Protein AF-A0A937TB20-F1 (afdb_monomer)

Radius of gyration: 18.11 Å; Cα contacts (8 Å, |Δi|>4): 65; chains: 1; bounding box: 37×39×45 Å

Secondary structure (DSSP, 8-state):
-THHHHHHHHHSPPP-TTSPPSS-HHHHHHHHBTTB-HHHHHHHHHTTT--S--SSS---HHHHHHHHHHHHHHHHHHHHHHHHHT--SGGG--S-S---HHHHHHHHHHHH-S-TTTTT-

pLDDT: mean 79.55, std 12.29, range [39.0, 90.31]

Mean predicted aligned error: 8.7 Å

Sequence (121 aa):
MPSYYTYLISSLPMLTFGAQPPLNYDKFLSLCRGLIPEEESSLLKALPTLKTEPGFGVIPIVLKKWFDYQRKLGNELVKIRASRKHIDPAKYIRGDEYSPTAISRFAISAYRNPSILEGER

Nearest PDB structures (foldseek):
  3drx-assembly1_B  TM=3.947E-01  e=6.434E+00  Homo sapiens
  3drx-assembly1_D  TM=3.732E-01  e=8.096E+00  Homo sapiens

Structure (mmCIF, N/CA/C/O backbone):
data_AF-A0A937TB20-F1
#
_entry.id   AF-A0A937TB20-F1
#
loop_
_atom_site.group_PDB
_atom_site.id
_atom_site.type_symbol
_atom_site.label_atom_id
_atom_site.label_alt_id
_atom_site.label_comp_id
_atom_site.label_asym_id
_atom_site.labe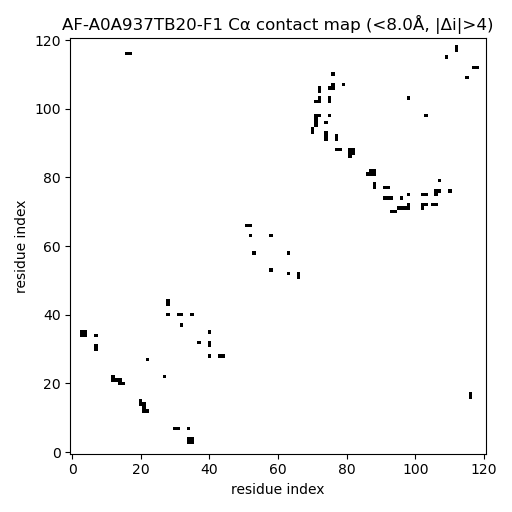l_entity_id
_atom_site.label_seq_id
_atom_site.pdbx_PDB_ins_code
_atom_site.Cartn_x
_atom_site.Cartn_y
_atom_site.Cartn_z
_atom_site.occupancy
_atom_site.B_iso_or_equiv
_atom_site.auth_seq_id
_atom_site.auth_comp_id
_atom_site.auth_asym_id
_atom_site.auth_atom_id
_atom_site.pdbx_PDB_model_num
ATOM 1 N N . MET A 1 1 ? -10.819 14.240 16.616 1.00 48.81 1 MET A N 1
ATOM 2 C CA . MET A 1 1 ? -11.291 13.058 17.373 1.00 48.81 1 MET A CA 1
ATOM 3 C C . MET A 1 1 ? -10.550 11.810 16.876 1.00 48.81 1 MET A C 1
ATOM 5 O O . MET A 1 1 ? -11.089 11.086 16.052 1.00 48.81 1 MET A O 1
ATOM 9 N N . PRO A 1 2 ? -9.299 11.573 17.313 1.00 57.00 2 PRO A N 1
ATOM 10 C CA . PRO A 1 2 ? -8.487 10.422 16.879 1.00 57.00 2 PRO A CA 1
ATOM 11 C C . PRO A 1 2 ? -8.979 9.067 17.421 1.00 57.00 2 PRO A C 1
ATOM 13 O O . PRO A 1 2 ? -8.576 8.019 16.929 1.00 57.00 2 PRO A O 1
ATOM 16 N N . SER A 1 3 ? -9.848 9.083 18.435 1.00 60.69 3 SER A N 1
ATOM 17 C CA . SER A 1 3 ? -10.302 7.901 19.175 1.00 60.69 3 SER A CA 1
ATOM 18 C C . SER A 1 3 ? -11.071 6.886 18.322 1.00 60.69 3 SER A C 1
ATOM 20 O O . SER A 1 3 ? -10.953 5.685 18.558 1.00 60.69 3 SER A O 1
ATOM 22 N N . TYR A 1 4 ? -11.815 7.337 17.308 1.00 76.31 4 TYR A N 1
ATOM 23 C CA . TYR A 1 4 ? -12.637 6.445 16.482 1.00 76.31 4 TYR A CA 1
ATOM 24 C C . TYR A 1 4 ? -11.827 5.631 15.464 1.00 76.31 4 TYR A C 1
ATOM 26 O O . TYR A 1 4 ? -12.209 4.503 15.158 1.00 76.31 4 TYR A O 1
ATOM 34 N N . TYR A 1 5 ? -10.666 6.125 15.017 1.00 81.94 5 TYR A N 1
ATOM 35 C C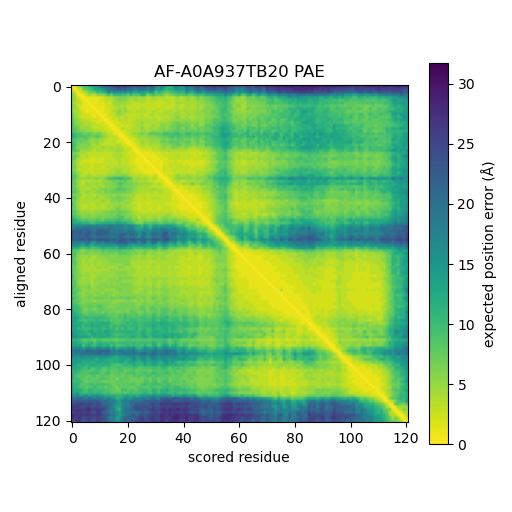A . TYR A 1 5 ? -9.776 5.358 14.136 1.00 81.94 5 TYR A CA 1
ATOM 36 C C . TYR A 1 5 ? -9.152 4.171 14.859 1.00 81.94 5 TYR A C 1
ATOM 38 O O . TYR A 1 5 ? -9.109 3.080 14.302 1.00 81.94 5 TYR A O 1
ATOM 46 N N . THR A 1 6 ? -8.716 4.349 16.108 1.00 85.25 6 THR A N 1
ATOM 47 C CA . THR A 1 6 ? -8.162 3.247 16.908 1.00 85.25 6 THR A CA 1
ATOM 48 C C . THR A 1 6 ? -9.201 2.149 17.115 1.00 85.25 6 THR A C 1
ATOM 50 O O . THR A 1 6 ? -8.885 0.967 16.971 1.00 85.25 6 THR A O 1
ATOM 53 N N . TYR A 1 7 ? -10.452 2.534 17.391 1.00 86.38 7 TYR A N 1
ATOM 54 C CA . TYR A 1 7 ? -11.556 1.587 17.515 1.00 86.38 7 TYR A CA 1
ATOM 55 C C . TYR A 1 7 ? -11.823 0.859 16.194 1.00 86.38 7 TYR A C 1
ATOM 57 O O . TYR A 1 7 ? -11.861 -0.369 16.176 1.00 86.38 7 TYR A O 1
ATOM 65 N N . LEU A 1 8 ? -11.918 1.598 15.082 1.00 87.00 8 LEU A N 1
ATOM 66 C CA . LEU A 1 8 ? -12.116 1.009 13.761 1.00 87.00 8 LEU A CA 1
ATOM 67 C C . LEU A 1 8 ? -11.006 0.006 13.430 1.00 87.00 8 LEU A C 1
ATOM 69 O O . LEU A 1 8 ? -11.314 -1.131 13.092 1.00 87.00 8 LEU A O 1
ATOM 73 N N . ILE A 1 9 ? -9.736 0.392 13.577 1.00 86.12 9 ILE A N 1
ATOM 74 C CA . ILE A 1 9 ? -8.582 -0.474 13.291 1.00 86.12 9 ILE A CA 1
ATOM 75 C C . ILE A 1 9 ? -8.633 -1.744 14.146 1.00 86.12 9 ILE A C 1
ATOM 77 O O . ILE A 1 9 ? -8.428 -2.836 13.625 1.00 86.12 9 ILE A O 1
ATOM 81 N N . SER A 1 10 ? -8.964 -1.611 15.431 1.00 87.31 10 SER A N 1
ATOM 82 C CA . SER A 1 10 ? -9.076 -2.749 16.354 1.00 87.31 10 SER A CA 1
ATOM 83 C C . SER A 1 10 ? -10.270 -3.660 16.046 1.00 87.31 10 SER A C 1
ATOM 85 O O . SER A 1 10 ? -10.253 -4.834 16.402 1.00 87.31 10 SER A O 1
ATOM 87 N N . SER A 1 11 ? -11.308 -3.132 15.392 1.00 86.94 11 SER A N 1
ATOM 88 C CA . SER A 1 11 ? -12.501 -3.891 14.998 1.00 86.94 11 SER A CA 1
ATOM 89 C C . SER A 1 11 ? -12.334 -4.666 13.686 1.00 86.94 11 SER A C 1
ATOM 91 O O . SER A 1 11 ? -13.192 -5.483 13.345 1.00 86.94 11 SER A O 1
ATOM 93 N N . LEU A 1 12 ? -11.258 -4.412 12.930 1.00 89.50 12 LEU A N 1
ATOM 94 C CA . LEU A 1 12 ? -11.038 -5.080 11.654 1.00 89.50 12 LEU A CA 1
ATOM 95 C C . LEU A 1 12 ? -10.603 -6.536 11.866 1.00 89.50 12 LEU A C 1
ATOM 97 O O . LEU A 1 12 ? -9.758 -6.822 12.717 1.00 89.50 12 LEU A O 1
ATOM 101 N N . PRO A 1 13 ? -11.147 -7.473 11.072 1.00 88.19 13 PRO A N 1
ATOM 102 C CA . PRO A 1 13 ? -10.743 -8.865 11.145 1.00 88.19 13 PRO A CA 1
ATOM 103 C C . PRO A 1 13 ? -9.292 -9.035 10.691 1.00 88.19 13 PRO A C 1
ATOM 105 O O . PRO A 1 13 ? -8.813 -8.349 9.785 1.00 88.19 13 PRO A O 1
ATOM 108 N N . MET A 1 14 ? -8.610 -10.010 11.287 1.00 86.06 14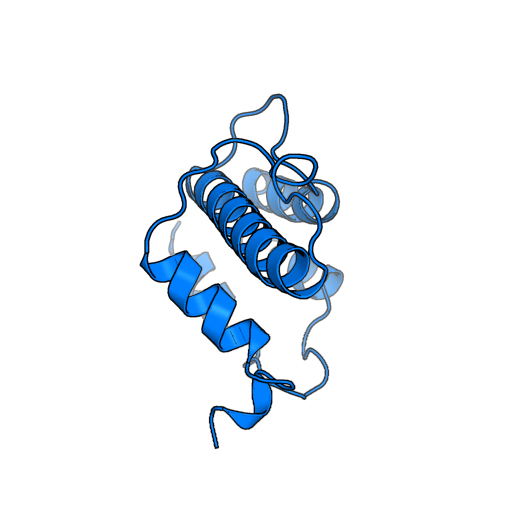 MET A N 1
ATOM 109 C CA . MET A 1 14 ? -7.261 -10.384 10.882 1.00 86.06 14 MET A CA 1
ATOM 110 C C . MET A 1 14 ? -7.258 -10.899 9.437 1.00 86.06 14 MET A C 1
ATOM 112 O O . MET A 1 14 ? -8.045 -11.774 9.068 1.00 86.06 14 MET A O 1
ATOM 116 N N . LEU A 1 15 ? -6.349 -10.366 8.620 1.00 83.75 15 LEU A N 1
ATOM 117 C CA . LEU A 1 15 ? -6.132 -10.838 7.258 1.00 83.75 15 LEU A CA 1
ATOM 118 C C . LEU A 1 15 ? -5.182 -12.030 7.282 1.00 83.75 15 LEU A C 1
ATOM 120 O O . LEU A 1 15 ? -4.081 -11.950 7.823 1.00 83.75 15 LEU A O 1
ATOM 124 N N . THR A 1 16 ? -5.620 -13.131 6.682 1.00 81.81 16 THR A N 1
ATOM 125 C CA . THR A 1 16 ? -4.820 -14.342 6.521 1.00 81.81 16 THR A CA 1
ATOM 126 C C . THR A 1 16 ? -4.605 -14.606 5.040 1.00 81.81 16 THR A C 1
ATOM 128 O O . THR A 1 16 ? -5.531 -14.563 4.227 1.00 81.81 16 THR A O 1
ATOM 131 N N . PHE A 1 17 ? -3.351 -14.839 4.673 1.00 74.38 17 PHE A N 1
ATOM 132 C CA . PHE A 1 17 ? -2.979 -15.120 3.298 1.00 74.38 17 PHE A CA 1
ATOM 133 C C . PHE A 1 17 ? -3.547 -16.474 2.847 1.00 74.38 17 PHE A C 1
ATOM 135 O O . PHE A 1 17 ? -3.467 -17.464 3.568 1.00 74.38 17 PHE A O 1
ATOM 142 N N . GLY A 1 18 ? -4.147 -16.515 1.653 1.00 74.31 18 GLY A N 1
ATOM 143 C CA . GLY A 1 18 ? -4.756 -17.727 1.085 1.00 74.31 18 GLY A CA 1
ATOM 144 C C . GLY A 1 18 ? -6.171 -18.051 1.585 1.00 74.31 18 GLY A C 1
ATOM 145 O O . GLY A 1 18 ? -6.814 -18.937 1.025 1.00 74.31 18 GLY A O 1
ATOM 146 N N . ALA A 1 19 ? -6.686 -17.329 2.583 1.00 82.25 19 ALA A N 1
ATOM 147 C CA . ALA A 1 19 ? -8.072 -17.448 3.021 1.00 82.25 19 ALA A CA 1
ATOM 148 C C . ALA A 1 19 ? -9.002 -16.527 2.218 1.00 82.25 19 ALA A C 1
ATOM 150 O O . ALA A 1 19 ? -8.574 -15.549 1.599 1.00 82.25 19 ALA A O 1
ATOM 151 N N . GLN A 1 20 ? -10.302 -16.825 2.250 1.00 81.44 20 GLN A N 1
ATOM 152 C CA . GLN A 1 20 ? -11.305 -15.900 1.729 1.00 81.44 20 GLN A CA 1
ATOM 153 C C . GLN A 1 20 ? -11.264 -14.588 2.526 1.00 81.44 20 GLN A C 1
ATOM 155 O O . GLN A 1 20 ? -11.159 -14.640 3.755 1.00 81.44 20 GLN A O 1
ATOM 160 N N . PRO A 1 21 ? -11.364 -13.418 1.864 1.00 84.12 21 PRO A N 1
ATOM 161 C CA . PRO A 1 21 ? -11.388 -12.142 2.559 1.00 84.12 21 PRO A CA 1
ATOM 162 C C . PRO A 1 21 ? -12.506 -12.133 3.613 1.00 84.12 21 PRO A C 1
ATOM 164 O O . PRO A 1 21 ? -13.670 -12.345 3.262 1.00 84.12 21 PRO A O 1
ATOM 167 N N . PRO A 1 22 ? -12.195 -11.866 4.894 1.00 84.94 22 PRO A N 1
ATOM 168 C CA . PRO A 1 22 ? -13.194 -11.884 5.966 1.00 84.94 22 PRO A CA 1
ATOM 169 C C . PRO A 1 22 ? -14.222 -10.753 5.824 1.00 84.94 22 PRO A C 1
ATOM 171 O O . PRO A 1 22 ? -15.294 -10.784 6.428 1.00 84.94 22 PRO A O 1
ATOM 174 N N . LEU A 1 23 ? -13.896 -9.744 5.017 1.00 87.50 23 LEU A N 1
ATOM 175 C CA . LEU A 1 23 ? -14.690 -8.552 4.802 1.00 87.50 23 LEU A CA 1
ATOM 176 C C . LEU A 1 23 ? -14.673 -8.196 3.317 1.00 87.50 23 LEU A C 1
ATOM 178 O O . LEU A 1 23 ? -13.615 -8.159 2.689 1.00 87.50 23 LEU A O 1
ATOM 182 N N . ASN A 1 24 ? -15.851 -7.919 2.763 1.00 87.31 24 ASN A N 1
ATOM 183 C CA . ASN A 1 24 ? -15.959 -7.339 1.431 1.00 87.31 24 ASN A CA 1
ATOM 184 C C . ASN A 1 24 ? -15.907 -5.806 1.516 1.00 87.31 24 ASN A C 1
ATOM 186 O O . ASN A 1 24 ? -16.056 -5.212 2.586 1.00 87.31 24 ASN A O 1
ATOM 190 N N . TYR A 1 25 ? -15.695 -5.163 0.373 1.00 87.25 25 TYR A N 1
ATOM 191 C CA . TYR A 1 25 ? -15.488 -3.722 0.322 1.00 87.25 25 TYR A CA 1
ATOM 192 C C . TYR A 1 25 ? -16.703 -2.914 0.814 1.00 87.25 25 TYR A C 1
ATOM 194 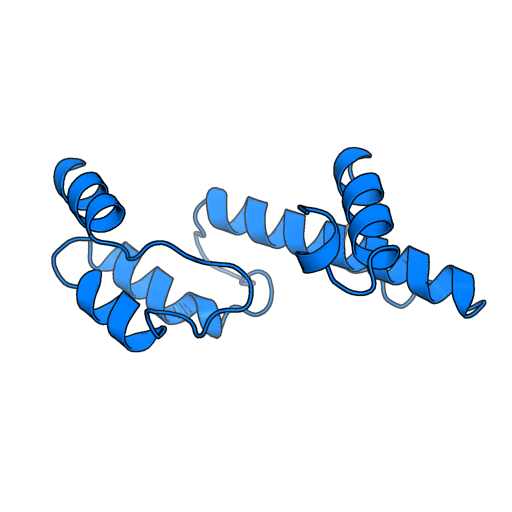O O . TYR A 1 25 ? -16.548 -1.965 1.580 1.00 87.25 25 TYR A O 1
ATOM 202 N N . ASP A 1 26 ? -17.920 -3.333 0.469 1.00 87.81 26 ASP A N 1
ATOM 203 C CA . ASP A 1 26 ? -19.143 -2.637 0.890 1.00 87.81 26 ASP A CA 1
ATOM 204 C C . ASP A 1 26 ? -19.373 -2.729 2.403 1.00 87.81 26 ASP A C 1
ATOM 206 O O . ASP A 1 26 ? -19.740 -1.744 3.050 1.00 87.81 26 ASP A O 1
ATOM 210 N N . LYS A 1 27 ? -19.098 -3.896 2.999 1.00 87.19 27 LYS A N 1
ATOM 211 C CA . LYS A 1 27 ? -19.143 -4.080 4.453 1.00 87.19 27 LYS A CA 1
ATOM 212 C C . LYS A 1 27 ? -18.072 -3.238 5.138 1.00 87.19 27 LYS A C 1
ATOM 214 O O . LYS A 1 27 ? -18.368 -2.628 6.162 1.00 87.19 27 LYS A O 1
ATOM 219 N N . PHE A 1 28 ? -16.872 -3.134 4.568 1.00 88.56 28 PHE A N 1
ATOM 220 C CA . PHE A 1 28 ? -15.846 -2.223 5.079 1.00 88.56 28 PHE A CA 1
ATOM 221 C C . PHE A 1 28 ? -16.330 -0.768 5.098 1.00 88.56 28 PHE A C 1
ATOM 223 O O . PHE A 1 28 ? -16.275 -0.121 6.141 1.00 88.56 28 PHE A O 1
ATOM 230 N N . LEU A 1 29 ? -16.909 -0.280 3.998 1.00 88.06 29 LEU A N 1
ATOM 231 C CA . LEU A 1 29 ? -17.478 1.070 3.944 1.00 88.06 29 LEU A CA 1
ATOM 232 C C . LEU A 1 29 ? -18.619 1.274 4.951 1.00 88.06 29 LEU A C 1
ATOM 234 O O . LEU A 1 29 ? -18.778 2.371 5.488 1.00 88.06 29 LEU A O 1
ATOM 238 N N . SER A 1 30 ? -19.407 0.231 5.226 1.00 87.94 30 SER A N 1
ATOM 239 C CA . SER A 1 30 ? -20.454 0.288 6.249 1.00 87.94 30 SER A CA 1
ATOM 240 C C . SER A 1 30 ? -19.889 0.434 7.665 1.00 87.94 30 SER A C 1
ATOM 242 O O . SER A 1 30 ? -20.456 1.190 8.446 1.00 87.94 30 SER A O 1
ATOM 244 N N . LEU A 1 31 ? -18.749 -0.200 7.970 1.00 86.44 31 LEU A N 1
ATOM 245 C CA . LEU A 1 31 ? -18.059 -0.054 9.258 1.00 86.44 31 LEU A CA 1
ATOM 246 C C . LEU A 1 31 ? -17.435 1.336 9.413 1.00 86.44 31 LEU A C 1
ATOM 248 O O . LEU A 1 31 ? -17.453 1.904 10.498 1.00 86.44 31 LEU A O 1
ATOM 252 N N . CYS A 1 32 ? -16.924 1.922 8.328 1.00 86.12 32 CYS A N 1
ATOM 253 C CA . CYS A 1 32 ? -16.406 3.291 8.351 1.00 86.12 32 CYS A CA 1
ATOM 254 C C . CYS A 1 32 ? -17.498 4.342 8.622 1.00 86.12 32 CYS A C 1
ATOM 256 O O . CYS A 1 32 ? -17.190 5.440 9.094 1.00 86.12 32 CYS A O 1
ATOM 258 N N . ARG A 1 33 ? -18.770 4.031 8.332 1.00 82.31 33 ARG A N 1
ATOM 259 C CA . ARG A 1 33 ? -19.891 4.967 8.478 1.00 82.31 33 ARG A CA 1
ATOM 260 C C . ARG A 1 33 ? -20.098 5.322 9.954 1.00 82.31 33 ARG A C 1
ATOM 262 O O . ARG A 1 33 ? -20.446 4.474 10.763 1.00 82.31 33 ARG A O 1
ATOM 269 N N . GLY A 1 34 ? -19.909 6.597 10.290 1.00 78.94 34 GLY A N 1
ATOM 270 C CA . GLY A 1 34 ? -20.063 7.109 11.657 1.00 78.94 34 GLY A CA 1
ATOM 271 C C . GLY A 1 34 ? -18.821 6.970 12.545 1.00 78.94 34 GLY A C 1
ATOM 272 O O . GLY A 1 34 ? -18.795 7.563 13.618 1.00 78.94 34 GLY A O 1
ATOM 273 N N . LEU A 1 35 ? -17.781 6.256 12.095 1.00 84.25 35 LEU A N 1
ATOM 274 C CA . LEU A 1 35 ? -16.477 6.181 12.773 1.00 84.25 35 LEU A CA 1
ATOM 275 C C . LEU A 1 35 ? -15.419 7.098 12.140 1.00 84.25 35 LEU A C 1
ATOM 277 O O . LEU A 1 35 ? -14.390 7.371 12.752 1.00 84.25 35 LEU A O 1
ATOM 281 N N . ILE A 1 36 ? -15.670 7.578 10.922 1.00 85.12 36 ILE A N 1
ATOM 282 C CA . ILE A 1 36 ? -14.772 8.434 10.143 1.00 85.12 36 ILE A CA 1
ATOM 283 C C . ILE A 1 36 ? -15.556 9.673 9.655 1.00 85.12 36 ILE A C 1
ATOM 285 O O . ILE A 1 36 ? -16.760 9.556 9.404 1.00 85.12 36 ILE A O 1
ATOM 289 N N . PRO A 1 37 ? -14.916 10.852 9.496 1.00 84.75 37 PRO A N 1
ATOM 290 C CA . PRO A 1 37 ? -15.521 12.019 8.850 1.00 84.75 37 PRO A CA 1
ATOM 291 C C . PRO A 1 37 ? -16.079 11.723 7.447 1.00 84.75 37 PRO A C 1
ATOM 293 O O . PRO A 1 37 ? -15.518 10.932 6.687 1.00 84.75 37 PRO A O 1
ATOM 296 N N . GLU A 1 38 ? -17.164 12.404 7.064 1.00 81.38 38 GLU A N 1
ATOM 297 C CA . GLU A 1 38 ? -17.848 12.137 5.785 1.00 81.38 38 GLU A CA 1
ATOM 298 C C . GLU A 1 38 ? -16.979 12.464 4.556 1.00 81.38 38 GLU A C 1
ATOM 300 O O . GLU A 1 38 ? -17.093 11.807 3.520 1.00 81.38 38 GLU A O 1
ATOM 305 N N . GLU A 1 39 ? -16.062 13.427 4.680 1.00 80.06 39 GLU A N 1
ATOM 306 C CA . GLU A 1 39 ? -15.078 13.773 3.644 1.00 80.06 39 GLU A CA 1
ATOM 307 C C . GLU A 1 39 ? -14.167 12.581 3.310 1.00 80.06 39 GLU A C 1
ATOM 309 O O . GLU A 1 39 ? -13.988 12.222 2.144 1.00 80.06 39 GLU A O 1
ATOM 314 N N . GLU A 1 40 ? -13.652 11.897 4.334 1.00 80.69 40 GLU A N 1
ATOM 315 C CA . GLU A 1 40 ? -12.809 10.711 4.172 1.00 80.69 40 GLU A CA 1
ATOM 316 C C . GLU A 1 40 ? -13.617 9.481 3.741 1.00 80.69 40 GLU A C 1
ATOM 318 O O . GLU A 1 40 ? -13.164 8.710 2.898 1.00 80.69 40 GLU A O 1
ATOM 323 N N . SER A 1 41 ? -14.841 9.316 4.252 1.00 82.94 41 SER A N 1
ATOM 324 C CA . SER A 1 41 ? -15.788 8.284 3.798 1.00 82.94 41 SER A CA 1
ATOM 325 C C . SER A 1 41 ? -16.081 8.407 2.297 1.00 82.94 41 SER A C 1
ATOM 327 O O . SER A 1 41 ? -16.078 7.413 1.566 1.00 82.94 41 SER A O 1
ATOM 329 N N . SER A 1 42 ? -16.277 9.634 1.810 1.00 82.94 42 SER A N 1
ATOM 330 C CA . SER A 1 42 ? -16.502 9.925 0.390 1.00 82.94 42 SER A CA 1
ATOM 331 C C . SER A 1 42 ? -15.264 9.635 -0.455 1.00 82.94 42 SER A C 1
ATOM 333 O O . SER A 1 42 ? -15.376 9.033 -1.525 1.00 82.94 42 SER A O 1
ATOM 335 N N . LEU A 1 43 ? -14.078 9.986 0.051 1.00 83.81 43 LEU A N 1
ATOM 336 C CA . LEU A 1 43 ? -12.811 9.640 -0.587 1.00 83.81 43 LEU A CA 1
ATOM 337 C C . LEU A 1 43 ? -12.630 8.122 -0.690 1.00 83.81 43 LEU A C 1
ATOM 339 O O . LEU A 1 43 ? -12.300 7.633 -1.769 1.00 83.81 43 LEU A O 1
ATOM 343 N N . LEU A 1 44 ? -12.878 7.381 0.398 1.00 84.69 44 LEU A N 1
ATOM 344 C CA . LEU A 1 44 ? -12.794 5.921 0.414 1.00 84.69 44 LEU A CA 1
ATOM 345 C C . LEU A 1 44 ? -13.694 5.334 -0.671 1.00 84.69 44 LEU A C 1
ATOM 347 O O . LEU A 1 44 ? -13.178 4.623 -1.523 1.00 84.69 44 LEU A O 1
ATOM 351 N N . LYS A 1 45 ? -14.979 5.712 -0.724 1.00 85.44 45 LYS A N 1
ATOM 352 C CA . LYS A 1 45 ? -15.935 5.250 -1.752 1.00 85.44 45 LYS A CA 1
ATOM 353 C C . LYS A 1 45 ? -15.452 5.489 -3.189 1.00 85.44 45 LYS A C 1
ATOM 355 O O . LYS A 1 45 ? -15.770 4.696 -4.072 1.00 85.44 45 LYS A O 1
ATOM 360 N N . ALA A 1 46 ? -14.699 6.561 -3.438 1.00 84.19 46 ALA A N 1
ATOM 361 C CA . ALA A 1 46 ? -14.182 6.890 -4.765 1.00 84.19 46 ALA A CA 1
ATOM 362 C C . ALA A 1 46 ? -12.931 6.078 -5.165 1.00 84.19 46 ALA A C 1
ATOM 364 O O . ALA A 1 46 ? -12.636 5.967 -6.358 1.00 84.19 46 ALA A O 1
ATOM 365 N N . LEU A 1 47 ? -12.206 5.479 -4.209 1.00 82.44 47 LEU A N 1
ATOM 366 C CA . LEU A 1 47 ? -10.937 4.776 -4.456 1.00 82.44 47 LEU A CA 1
ATOM 367 C C . LEU A 1 47 ? -10.989 3.675 -5.5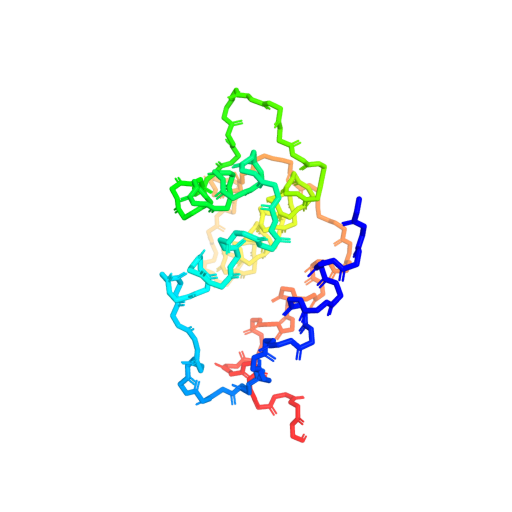29 1.00 82.44 47 LEU A C 1
ATOM 369 O O . LEU A 1 47 ? -10.067 3.636 -6.344 1.00 82.44 47 LEU A O 1
ATOM 373 N N . PRO A 1 48 ? -12.009 2.795 -5.600 1.00 79.75 48 PRO A N 1
ATOM 374 C CA . PRO A 1 48 ? -12.040 1.728 -6.606 1.00 79.75 48 PRO A CA 1
ATOM 375 C C . PRO A 1 48 ? -12.099 2.259 -8.044 1.00 79.75 48 PRO A C 1
ATOM 377 O O . PRO A 1 48 ? -11.625 1.613 -8.982 1.00 79.75 48 PRO A O 1
ATOM 380 N N . THR A 1 49 ? -12.673 3.449 -8.217 1.00 76.69 49 THR A N 1
ATOM 381 C CA . THR A 1 49 ? -12.812 4.125 -9.511 1.00 76.69 49 THR A CA 1
ATOM 382 C C . THR A 1 49 ? -11.531 4.873 -9.893 1.00 76.69 49 THR A C 1
ATOM 384 O O . THR A 1 49 ? -11.233 5.032 -11.078 1.00 76.69 49 THR A O 1
ATOM 387 N N . LEU A 1 50 ? -10.719 5.264 -8.907 1.00 71.75 50 LEU A N 1
ATOM 388 C CA . LEU A 1 50 ? -9.424 5.926 -9.080 1.00 71.75 50 LEU A CA 1
ATOM 389 C C . LEU A 1 50 ? -8.333 4.907 -9.462 1.00 71.75 50 LEU A C 1
ATOM 391 O O . LEU A 1 50 ? -7.391 4.644 -8.720 1.00 71.75 50 LEU A O 1
ATOM 395 N N . LYS A 1 51 ? -8.459 4.304 -10.650 1.00 62.44 51 LYS A N 1
ATOM 396 C CA . LYS A 1 51 ? -7.486 3.328 -11.189 1.00 62.44 51 LYS A CA 1
ATOM 397 C C . LYS A 1 51 ? -6.148 3.952 -11.602 1.00 62.44 51 LYS A C 1
ATOM 399 O O . LYS A 1 51 ? -5.201 3.243 -11.936 1.00 62.44 51 LYS A O 1
ATOM 404 N N . THR A 1 52 ? -6.061 5.272 -11.670 1.00 58.78 52 THR A N 1
ATOM 405 C CA . THR A 1 52 ? -4.865 6.039 -12.043 1.00 58.78 52 THR A CA 1
ATOM 406 C C . THR A 1 52 ? -4.926 7.365 -11.299 1.00 58.78 52 THR A C 1
ATOM 408 O O . THR A 1 52 ? -6.023 7.772 -10.914 1.00 58.78 52 THR A O 1
ATOM 411 N N . GLU A 1 53 ? -3.767 7.988 -11.047 1.00 58.97 53 GLU A N 1
ATOM 412 C CA . GLU A 1 53 ? -3.701 9.261 -10.325 1.00 58.97 53 GLU A CA 1
ATOM 413 C C . GLU A 1 53 ? -4.815 10.212 -10.780 1.00 58.97 53 GLU A C 1
ATOM 415 O O . GLU A 1 53 ? -4.939 10.462 -11.983 1.00 58.97 53 GLU A O 1
ATOM 420 N N . PRO A 1 54 ? -5.657 10.694 -9.852 1.00 57.09 54 PRO A N 1
ATOM 421 C CA . PRO A 1 54 ? -6.707 11.637 -10.183 1.00 57.09 54 PRO A CA 1
ATOM 422 C C . PRO A 1 54 ? -6.081 12.864 -10.843 1.00 57.09 54 PRO A C 1
ATOM 424 O O . PRO A 1 54 ? -5.211 13.508 -10.260 1.00 57.09 54 PRO A O 1
ATOM 427 N N . GLY A 1 55 ? -6.519 13.170 -12.065 1.00 52.38 55 GLY A N 1
ATOM 428 C CA . GLY A 1 55 ? -5.963 14.270 -12.849 1.00 52.38 55 GLY A CA 1
ATOM 429 C C . GLY A 1 55 ? -6.135 15.632 -12.180 1.00 52.38 55 GLY A C 1
ATOM 430 O O . GLY A 1 55 ? -5.310 16.508 -12.398 1.00 52.38 55 GLY A O 1
ATOM 431 N N . PHE A 1 56 ? -7.160 15.815 -11.342 1.00 46.03 56 PHE A N 1
ATOM 432 C CA . PHE A 1 56 ? -7.446 17.087 -10.682 1.00 46.03 56 PHE A CA 1
ATOM 433 C C . PHE A 1 56 ? -8.198 16.846 -9.361 1.00 46.03 56 PHE A C 1
ATOM 435 O O . PHE A 1 56 ? -9.297 16.298 -9.361 1.00 46.03 56 PHE A O 1
ATOM 442 N N . GLY A 1 57 ? -7.590 17.230 -8.232 1.00 60.03 57 GLY A N 1
ATOM 443 C CA . GLY A 1 57 ? -8.188 17.177 -6.890 1.00 60.03 57 GLY A CA 1
ATOM 444 C C . GLY A 1 57 ? -7.145 17.191 -5.763 1.00 60.03 57 GLY A C 1
ATOM 445 O O . GLY A 1 57 ? -6.014 16.744 -5.954 1.00 60.03 57 GLY A O 1
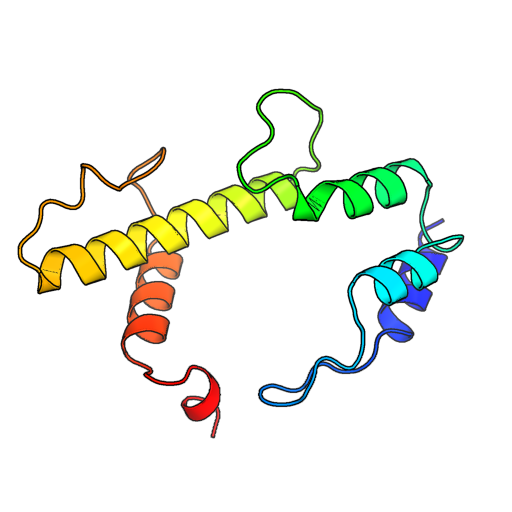ATOM 446 N N . VAL A 1 58 ? -7.510 17.698 -4.579 1.00 65.88 58 VAL A N 1
ATOM 447 C CA . VAL A 1 58 ? -6.665 17.601 -3.373 1.00 65.88 58 VAL A CA 1
ATOM 448 C C . VAL A 1 58 ? -6.723 16.161 -2.872 1.00 65.88 58 VAL A C 1
ATOM 450 O O . VAL A 1 58 ? -7.666 15.754 -2.201 1.00 65.88 58 VAL A O 1
ATOM 453 N N . ILE A 1 59 ? -5.726 15.364 -3.241 1.00 75.31 59 ILE A N 1
ATOM 454 C CA . ILE A 1 59 ? -5.597 13.980 -2.786 1.00 75.31 59 ILE A CA 1
ATOM 455 C C . ILE A 1 59 ? -4.687 13.966 -1.555 1.00 75.31 59 ILE A C 1
ATOM 457 O O . ILE A 1 59 ? -3.620 14.589 -1.588 1.00 75.31 59 ILE A O 1
ATOM 461 N N . PRO A 1 60 ? -5.027 13.217 -0.492 1.00 84.19 60 PRO A N 1
ATOM 462 C CA . PRO A 1 60 ? -4.120 13.011 0.626 1.00 84.19 60 PRO A CA 1
ATOM 463 C C . PRO A 1 60 ? -2.744 12.505 0.182 1.00 84.19 60 PRO A C 1
ATOM 465 O O . PRO A 1 60 ? -2.623 11.602 -0.650 1.00 84.19 60 PRO A O 1
ATOM 468 N N . ILE A 1 61 ? -1.690 13.038 0.805 1.00 86.12 61 ILE A N 1
ATOM 469 C CA . ILE A 1 61 ? -0.291 12.703 0.490 1.00 86.12 61 ILE A CA 1
ATOM 470 C C . ILE A 1 61 ? -0.006 11.194 0.545 1.00 86.12 61 ILE A C 1
ATOM 472 O O . ILE A 1 61 ? 0.815 10.688 -0.217 1.00 86.12 61 ILE A O 1
ATOM 476 N N . VAL A 1 62 ? -0.703 10.466 1.421 1.00 86.38 62 VAL A N 1
ATOM 477 C CA . VAL A 1 62 ? -0.579 9.010 1.567 1.00 86.38 62 VAL A CA 1
ATOM 478 C C . VAL A 1 62 ? -1.023 8.287 0.295 1.00 86.38 62 VAL A C 1
ATOM 480 O O . VAL A 1 62 ? -0.305 7.416 -0.189 1.00 86.38 62 VAL A O 1
ATOM 483 N N . LEU A 1 63 ? -2.157 8.682 -0.291 1.00 85.31 63 LEU A N 1
ATOM 484 C CA . LEU A 1 63 ? -2.655 8.084 -1.530 1.00 85.31 63 LEU A CA 1
ATOM 485 C C . LEU A 1 63 ? -1.759 8.427 -2.718 1.00 85.31 63 LEU A C 1
ATOM 487 O O . LEU A 1 63 ? -1.480 7.552 -3.531 1.00 85.31 63 LEU A O 1
ATOM 491 N N . LYS A 1 64 ? -1.240 9.658 -2.787 1.00 85.81 64 LYS A N 1
ATOM 492 C CA . LYS A 1 64 ? -0.255 10.029 -3.812 1.00 85.81 64 LYS A CA 1
ATOM 493 C C . LYS A 1 64 ? 0.980 9.125 -3.746 1.00 85.81 64 LYS A C 1
ATOM 495 O O . LYS A 1 64 ? 1.340 8.494 -4.733 1.00 85.81 64 LYS A O 1
ATOM 500 N N . LYS A 1 65 ? 1.565 8.972 -2.552 1.00 87.62 65 LYS A N 1
ATOM 501 C CA . LYS A 1 65 ? 2.703 8.063 -2.328 1.00 87.62 65 LYS A CA 1
ATOM 502 C C . LYS A 1 65 ? 2.371 6.612 -2.686 1.00 87.62 65 LYS A C 1
ATOM 504 O O . LYS A 1 65 ? 3.228 5.912 -3.220 1.00 87.62 65 LYS A O 1
ATOM 509 N N . TRP A 1 66 ? 1.149 6.161 -2.405 1.00 87.62 66 TRP A N 1
ATOM 510 C CA . TRP A 1 66 ? 0.687 4.825 -2.774 1.00 87.62 66 TRP A CA 1
ATOM 511 C C . TRP A 1 66 ? 0.604 4.636 -4.292 1.00 87.62 66 TRP A C 1
ATOM 513 O O . TRP A 1 66 ? 1.129 3.650 -4.807 1.00 87.62 66 TRP A O 1
ATOM 523 N N . PHE A 1 67 ? 0.008 5.580 -5.024 1.00 86.38 67 PHE A N 1
ATOM 524 C CA . PHE A 1 67 ? -0.056 5.522 -6.487 1.00 86.38 67 PHE A CA 1
ATOM 525 C C . PHE A 1 67 ? 1.333 5.585 -7.125 1.00 86.38 67 PHE A C 1
ATOM 527 O O . PHE A 1 67 ? 1.621 4.794 -8.025 1.00 86.38 67 PHE A O 1
ATOM 534 N N . ASP A 1 68 ? 2.215 6.447 -6.617 1.00 87.31 68 ASP A N 1
ATOM 535 C CA . ASP A 1 68 ? 3.616 6.509 -7.037 1.00 87.31 68 ASP A CA 1
ATOM 536 C C . ASP A 1 68 ? 4.333 5.171 -6.818 1.00 87.31 68 ASP A C 1
ATOM 538 O O . ASP A 1 68 ? 5.038 4.684 -7.707 1.00 87.31 68 ASP A O 1
ATOM 542 N N . TYR A 1 69 ? 4.135 4.549 -5.653 1.00 88.31 69 TYR A N 1
ATOM 543 C CA . TYR A 1 69 ? 4.692 3.235 -5.343 1.00 88.31 69 TYR A CA 1
ATOM 544 C C . TYR A 1 69 ? 4.167 2.154 -6.296 1.00 88.31 69 TYR A C 1
ATOM 546 O O . TYR A 1 69 ? 4.963 1.424 -6.888 1.00 88.31 69 TYR A O 1
ATOM 554 N N . GLN A 1 70 ? 2.847 2.081 -6.494 1.00 87.31 70 GLN A N 1
ATOM 555 C CA . GLN A 1 70 ? 2.210 1.118 -7.399 1.00 87.31 70 GLN A CA 1
ATOM 556 C C . GLN A 1 70 ? 2.699 1.287 -8.842 1.00 87.31 70 GLN A C 1
ATOM 558 O O . GLN A 1 70 ? 3.003 0.298 -9.513 1.00 87.31 70 GLN A O 1
ATOM 563 N N . ARG A 1 71 ? 2.845 2.535 -9.310 1.00 87.94 71 ARG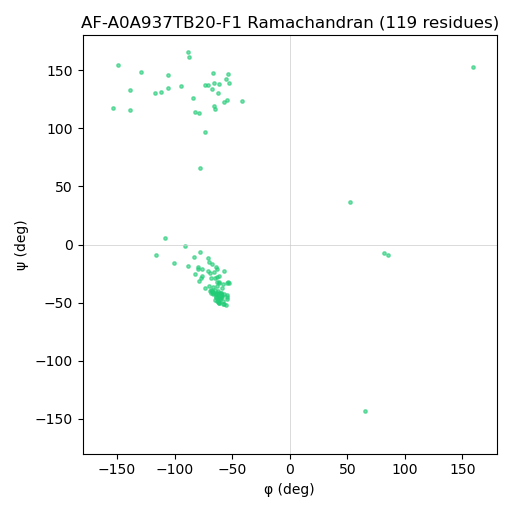 A N 1
ATOM 564 C CA . ARG A 1 71 ? 3.390 2.841 -10.638 1.00 87.94 71 ARG A CA 1
ATOM 565 C C . ARG A 1 71 ? 4.823 2.333 -10.776 1.00 87.94 71 ARG A C 1
ATOM 567 O O . ARG A 1 71 ? 5.118 1.616 -11.728 1.00 87.94 71 ARG A O 1
ATOM 574 N N . LYS A 1 72 ? 5.694 2.659 -9.816 1.00 90.25 72 LYS A N 1
ATOM 575 C CA . LYS A 1 72 ? 7.104 2.238 -9.824 1.00 90.25 72 LYS A CA 1
ATOM 576 C C . LYS A 1 72 ? 7.242 0.718 -9.767 1.00 90.25 72 LYS A C 1
ATOM 578 O O . LYS A 1 72 ? 7.972 0.145 -10.568 1.00 90.25 72 LYS A O 1
ATOM 583 N N . LEU A 1 73 ? 6.485 0.053 -8.894 1.00 88.94 73 LEU A N 1
ATOM 584 C CA . LEU A 1 73 ? 6.468 -1.408 -8.810 1.00 88.94 73 LEU A CA 1
ATOM 585 C C . LEU A 1 73 ? 6.007 -2.043 -10.132 1.00 88.94 73 LEU A C 1
ATOM 587 O O . LEU A 1 73 ? 6.633 -2.985 -10.620 1.00 88.94 73 LEU A O 1
ATOM 591 N N . GLY A 1 74 ? 4.951 -1.499 -10.743 1.00 88.19 74 GLY A N 1
ATOM 592 C CA . GLY A 1 74 ? 4.471 -1.921 -12.057 1.00 88.19 74 GLY A CA 1
ATOM 593 C C . GLY A 1 74 ? 5.527 -1.762 -13.153 1.00 88.19 74 GLY A C 1
ATOM 594 O O . GLY A 1 74 ? 5.749 -2.703 -13.917 1.00 88.19 74 GLY A O 1
ATOM 595 N N . ASN A 1 75 ? 6.221 -0.621 -13.196 1.00 90.31 75 ASN A N 1
ATOM 596 C CA . ASN A 1 75 ? 7.307 -0.364 -14.147 1.00 90.31 75 ASN A CA 1
ATOM 597 C C . ASN A 1 75 ? 8.462 -1.366 -13.976 1.00 90.31 75 ASN A C 1
ATOM 599 O O . ASN A 1 75 ? 8.956 -1.899 -14.967 1.00 90.31 75 ASN A O 1
ATOM 603 N N . GLU A 1 76 ? 8.863 -1.688 -12.743 1.00 90.25 76 GLU A N 1
ATOM 604 C CA . GLU A 1 76 ? 9.904 -2.697 -12.497 1.00 90.25 76 GLU A CA 1
ATOM 605 C C . GLU A 1 76 ? 9.476 -4.095 -12.967 1.00 90.25 76 GLU A C 1
ATOM 607 O O . GLU A 1 76 ? 10.241 -4.792 -13.635 1.00 90.25 76 GLU A O 1
ATOM 612 N N . LEU A 1 77 ? 8.226 -4.494 -12.711 1.00 88.31 77 LEU A N 1
ATOM 613 C CA . LEU A 1 77 ? 7.692 -5.762 -13.222 1.00 88.31 77 LEU A CA 1
ATOM 614 C C . LEU A 1 77 ? 7.636 -5.791 -14.756 1.00 88.31 77 LEU A C 1
ATOM 616 O O . LEU A 1 77 ? 7.881 -6.839 -15.360 1.00 88.31 77 LEU A O 1
ATOM 620 N N . VAL A 1 78 ? 7.332 -4.659 -15.397 1.00 89.75 78 VAL A N 1
ATOM 621 C CA . VAL A 1 78 ? 7.391 -4.508 -16.857 1.00 89.75 78 VAL A CA 1
ATOM 622 C C . VAL A 1 78 ? 8.819 -4.701 -17.357 1.00 89.75 78 VAL A C 1
ATOM 624 O O . VAL A 1 78 ? 9.011 -5.531 -18.242 1.00 89.75 78 VAL A O 1
ATOM 627 N N . LYS A 1 79 ? 9.817 -4.028 -16.766 1.00 88.88 79 LYS A N 1
ATOM 628 C CA . LYS A 1 79 ? 11.239 -4.183 -17.133 1.00 88.88 79 LYS A CA 1
ATOM 629 C C . LYS A 1 79 ? 11.680 -5.648 -17.055 1.00 88.88 79 LYS A C 1
ATOM 631 O O . LYS A 1 79 ? 12.249 -6.173 -18.012 1.00 88.88 79 LYS A O 1
ATOM 636 N N . ILE A 1 80 ? 11.338 -6.340 -15.965 1.00 88.06 80 ILE A N 1
ATOM 637 C CA . ILE A 1 80 ? 11.672 -7.760 -15.766 1.00 88.06 80 ILE A CA 1
ATOM 638 C C . ILE A 1 80 ? 11.021 -8.648 -16.842 1.00 88.06 80 ILE A C 1
ATOM 640 O O . ILE A 1 80 ? 11.678 -9.511 -17.429 1.00 88.06 80 ILE A O 1
ATOM 644 N N . ARG A 1 81 ? 9.728 -8.443 -17.129 1.00 86.25 81 ARG A N 1
ATOM 645 C CA . ARG A 1 81 ? 8.991 -9.237 -18.130 1.00 86.25 81 ARG A CA 1
ATOM 646 C C . ARG A 1 81 ? 9.452 -8.948 -19.559 1.00 86.25 81 ARG A C 1
ATOM 648 O O . ARG A 1 81 ? 9.548 -9.878 -20.355 1.00 86.25 81 ARG A O 1
ATOM 655 N N . ALA A 1 82 ? 9.724 -7.686 -19.879 1.00 88.12 82 ALA A N 1
ATOM 656 C CA . ALA A 1 82 ? 10.179 -7.235 -21.190 1.00 88.12 82 ALA A CA 1
ATOM 657 C C . ALA A 1 82 ? 11.584 -7.769 -21.502 1.00 88.12 82 ALA A C 1
ATOM 659 O O . ALA A 1 82 ? 11.791 -8.320 -22.580 1.00 88.12 82 ALA A O 1
ATOM 660 N N . SER A 1 83 ? 12.488 -7.744 -20.513 1.00 86.81 83 SER A N 1
ATOM 661 C CA . SER A 1 83 ? 13.819 -8.357 -20.606 1.00 86.81 83 SER A CA 1
ATOM 662 C C . SER A 1 83 ? 13.744 -9.839 -20.989 1.00 86.81 83 SER A C 1
ATOM 664 O O . SER A 1 83 ? 14.426 -10.261 -21.918 1.00 86.81 83 SER A O 1
ATOM 666 N N . ARG A 1 84 ? 12.850 -10.620 -20.362 1.00 83.62 84 ARG A N 1
ATOM 667 C CA . ARG A 1 84 ? 12.656 -12.038 -20.721 1.00 83.62 84 ARG A CA 1
ATOM 668 C C . ARG A 1 84 ? 12.037 -12.264 -22.098 1.00 83.62 84 ARG A C 1
ATOM 670 O O . ARG A 1 84 ? 12.250 -13.316 -22.686 1.00 83.62 84 ARG A O 1
ATOM 677 N N . LYS A 1 85 ? 11.227 -11.323 -22.582 1.00 86.12 85 LYS A N 1
ATOM 678 C CA . LYS A 1 85 ? 10.579 -11.415 -23.897 1.00 86.12 85 LYS A CA 1
ATOM 679 C C . LYS A 1 85 ? 11.407 -10.783 -25.017 1.00 86.12 85 LYS A C 1
ATOM 681 O O . LYS A 1 85 ? 10.955 -10.809 -26.154 1.00 86.12 85 LYS A O 1
ATOM 686 N N . HIS A 1 86 ? 12.576 -10.217 -24.704 1.00 86.69 86 HIS A N 1
ATOM 687 C CA . HIS A 1 86 ? 13.384 -9.423 -25.635 1.00 86.69 86 HIS A CA 1
ATOM 688 C C . HIS A 1 86 ? 12.581 -8.296 -26.309 1.00 86.69 86 HIS A C 1
ATOM 690 O O . HIS A 1 86 ? 12.762 -7.997 -27.486 1.00 86.69 86 HIS A O 1
ATOM 696 N N . ILE A 1 87 ? 11.668 -7.681 -25.553 1.00 89.38 87 ILE A N 1
ATOM 697 C CA . ILE A 1 87 ? 10.860 -6.538 -25.992 1.00 89.38 87 ILE A CA 1
ATOM 698 C C . ILE A 1 87 ? 11.401 -5.285 -25.304 1.00 89.38 87 ILE A C 1
ATOM 700 O O . ILE A 1 87 ? 11.818 -5.347 -24.148 1.00 89.38 87 ILE A O 1
ATOM 704 N N . ASP A 1 88 ? 11.356 -4.147 -25.991 1.00 88.00 88 ASP A N 1
ATOM 705 C CA . ASP A 1 88 ? 11.695 -2.854 -25.401 1.00 88.00 88 ASP A CA 1
ATOM 706 C C . ASP A 1 88 ? 10.677 -2.452 -24.303 1.00 88.00 88 ASP A C 1
ATOM 708 O O . ASP A 1 88 ? 9.477 -2.322 -24.589 1.00 88.00 88 ASP A O 1
ATOM 712 N N . PRO A 1 89 ? 11.112 -2.264 -23.039 1.00 84.62 89 PRO A N 1
ATOM 713 C CA . PRO A 1 89 ? 10.235 -1.843 -21.952 1.00 84.62 89 PRO A CA 1
ATOM 714 C C . PRO A 1 89 ? 9.769 -0.386 -22.063 1.00 84.62 89 PRO A C 1
ATOM 716 O O . PRO A 1 89 ? 8.725 -0.069 -21.487 1.00 84.62 89 PRO A O 1
ATOM 719 N N . ALA A 1 90 ? 10.483 0.489 -22.784 1.00 85.56 90 ALA A N 1
ATOM 720 C CA . ALA A 1 90 ? 10.231 1.934 -22.787 1.00 85.56 90 ALA A CA 1
ATOM 721 C C . ALA A 1 90 ? 8.799 2.287 -23.220 1.00 85.56 90 ALA A C 1
ATOM 723 O O . ALA A 1 90 ? 8.170 3.180 -22.657 1.00 85.56 90 ALA A O 1
ATOM 724 N N . LYS A 1 91 ? 8.226 1.504 -24.143 1.00 84.19 91 LYS A N 1
ATOM 725 C CA . LYS A 1 91 ? 6.845 1.666 -24.629 1.00 84.19 91 LYS A CA 1
ATOM 726 C C . LYS A 1 91 ? 5.767 1.444 -23.554 1.00 84.19 91 LYS A C 1
ATOM 728 O O . LYS A 1 91 ? 4.622 1.851 -23.741 1.00 84.19 91 LYS A O 1
ATOM 733 N N . TYR A 1 92 ? 6.101 0.768 -22.456 1.00 83.69 92 TYR A N 1
ATOM 734 C CA . TYR A 1 92 ? 5.145 0.331 -21.432 1.00 83.69 92 TYR A CA 1
ATOM 735 C C . TYR A 1 92 ? 5.376 0.977 -20.060 1.00 83.69 92 TYR A C 1
ATOM 737 O O . TYR A 1 92 ? 4.538 0.814 -19.168 1.00 83.69 92 TYR A O 1
ATOM 745 N N . ILE A 1 93 ? 6.490 1.692 -19.884 1.00 86.50 93 ILE A N 1
ATOM 746 C CA . ILE A 1 93 ? 6.797 2.441 -18.663 1.00 86.50 93 ILE A CA 1
ATOM 747 C C . ILE A 1 93 ? 5.864 3.649 -18.570 1.00 86.50 93 ILE A C 1
ATOM 749 O O . ILE A 1 93 ? 5.589 4.334 -19.554 1.00 86.50 93 ILE A O 1
ATOM 753 N N . ARG A 1 94 ? 5.345 3.902 -17.367 1.00 84.25 94 ARG A N 1
ATOM 754 C CA . ARG A 1 94 ? 4.470 5.045 -17.085 1.00 84.25 94 ARG A CA 1
ATOM 755 C C . ARG A 1 94 ? 5.180 6.029 -16.167 1.00 84.25 94 ARG A C 1
ATOM 757 O O . ARG A 1 94 ? 5.638 5.623 -15.101 1.00 84.25 94 ARG A O 1
ATOM 764 N N . GLY A 1 95 ? 5.162 7.313 -16.519 1.00 81.12 95 GLY A N 1
ATOM 765 C CA . GLY A 1 95 ? 5.774 8.372 -15.712 1.00 81.12 95 GLY A CA 1
ATOM 766 C C . GLY A 1 95 ? 7.293 8.228 -15.631 1.00 81.12 95 GLY A C 1
ATOM 767 O O . GLY A 1 95 ? 7.924 7.834 -16.606 1.00 81.12 95 GLY A O 1
ATOM 768 N N . ASP A 1 96 ? 7.862 8.544 -14.469 1.00 74.38 96 ASP A N 1
ATOM 769 C CA . ASP A 1 96 ? 9.309 8.499 -14.257 1.00 74.38 96 ASP A CA 1
ATOM 770 C C . ASP A 1 96 ? 9.888 7.080 -14.340 1.00 74.38 96 ASP A C 1
ATOM 772 O O . ASP A 1 96 ? 9.342 6.114 -13.791 1.00 74.38 96 ASP A O 1
ATOM 776 N N . GLU A 1 97 ? 11.049 6.973 -14.982 1.00 68.19 97 GLU A N 1
ATOM 777 C CA . GLU A 1 97 ? 11.762 5.709 -15.180 1.00 68.19 97 GLU A CA 1
ATOM 778 C C . GLU A 1 97 ? 12.546 5.265 -13.931 1.00 68.19 97 GLU A C 1
ATOM 780 O O . GLU A 1 97 ? 12.837 4.071 -13.754 1.00 68.19 97 GLU A O 1
ATOM 785 N N . TYR A 1 98 ? 12.845 6.214 -13.036 1.00 76.44 98 TYR A N 1
ATOM 786 C CA . TYR A 1 98 ? 13.604 5.974 -11.816 1.00 76.44 98 TYR A CA 1
ATOM 787 C C . TYR A 1 98 ? 12.750 5.335 -10.712 1.00 76.44 98 TYR A C 1
ATOM 789 O O . TYR A 1 98 ? 11.865 5.953 -10.105 1.00 76.44 98 TYR A O 1
ATOM 797 N N . SER A 1 99 ? 13.097 4.093 -10.386 1.00 78.62 99 SER A N 1
ATOM 798 C CA . SER A 1 99 ? 12.595 3.376 -9.218 1.00 78.62 99 SER A CA 1
ATOM 799 C C . SER A 1 99 ? 13.684 3.301 -8.146 1.00 78.62 99 SER A C 1
ATOM 801 O O . SER A 1 99 ? 14.821 2.946 -8.457 1.00 78.62 99 SER A O 1
ATOM 803 N N . PRO A 1 100 ? 13.364 3.567 -6.868 1.00 83.44 100 PRO A N 1
ATOM 804 C CA . PRO A 1 100 ? 14.264 3.266 -5.762 1.00 83.44 100 PRO A CA 1
ATOM 805 C C . PRO A 1 100 ? 14.679 1.790 -5.765 1.00 83.44 100 PRO A C 1
ATOM 807 O O . PRO A 1 100 ? 13.840 0.911 -5.977 1.00 83.44 100 PRO A O 1
ATOM 810 N N . THR A 1 101 ? 15.936 1.506 -5.415 1.00 86.00 101 THR A N 1
ATOM 811 C CA . THR A 1 101 ? 16.515 0.148 -5.407 1.00 86.00 101 THR A CA 1
ATOM 812 C C . THR A 1 101 ? 15.690 -0.862 -4.604 1.00 86.00 101 THR A C 1
ATOM 814 O O . THR A 1 101 ? 15.615 -2.036 -4.965 1.00 86.00 101 THR A O 1
ATOM 817 N N . ALA A 1 102 ? 15.033 -0.423 -3.525 1.00 87.31 102 ALA A N 1
ATOM 818 C CA . ALA A 1 102 ? 14.145 -1.272 -2.731 1.00 87.31 102 ALA A CA 1
ATOM 819 C C . ALA A 1 102 ? 12.978 -1.838 -3.562 1.00 87.31 102 ALA A C 1
ATOM 821 O O . ALA A 1 102 ? 12.697 -3.032 -3.488 1.00 87.31 102 ALA A O 1
ATOM 822 N N . ILE A 1 103 ? 12.353 -1.011 -4.408 1.00 86.38 103 ILE A N 1
ATOM 823 C CA . ILE A 1 103 ? 11.221 -1.420 -5.252 1.00 86.38 103 ILE A CA 1
ATOM 824 C C . ILE A 1 103 ? 11.679 -2.437 -6.300 1.00 86.38 103 ILE A C 1
ATOM 826 O O . 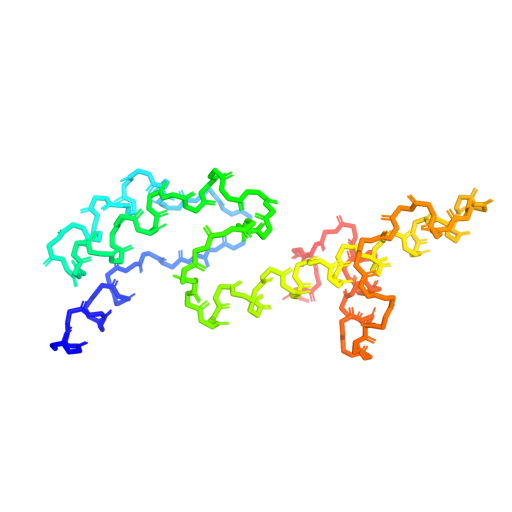ILE A 1 103 ? 11.016 -3.454 -6.491 1.00 86.38 103 ILE A O 1
ATOM 830 N N . SER A 1 104 ? 12.846 -2.224 -6.914 1.00 86.81 104 SER A N 1
ATOM 831 C CA . SER A 1 104 ? 13.432 -3.187 -7.854 1.00 86.81 104 SER A CA 1
ATOM 832 C C . SER A 1 104 ? 13.683 -4.550 -7.197 1.00 86.81 104 SER A C 1
ATOM 834 O O . SER A 1 104 ? 13.361 -5.587 -7.777 1.00 86.81 104 SER A O 1
ATOM 836 N N . ARG A 1 105 ? 14.191 -4.577 -5.954 1.00 86.56 105 ARG A N 1
ATOM 837 C CA . ARG A 1 105 ? 14.390 -5.833 -5.202 1.00 86.56 105 ARG A CA 1
ATOM 838 C C . ARG A 1 105 ? 13.065 -6.536 -4.904 1.00 86.56 105 ARG A C 1
ATOM 840 O O . ARG A 1 105 ? 12.981 -7.750 -5.092 1.00 86.56 105 ARG A O 1
ATOM 847 N N . PHE A 1 106 ? 12.033 -5.795 -4.498 1.00 86.62 106 PHE A N 1
ATOM 848 C CA . PHE A 1 106 ? 10.698 -6.359 -4.275 1.00 86.62 106 PHE A CA 1
ATOM 849 C C . PHE A 1 106 ? 10.093 -6.928 -5.558 1.00 86.62 106 PHE A C 1
ATOM 851 O O . PHE A 1 106 ? 9.577 -8.041 -5.534 1.00 86.62 106 PHE A O 1
ATOM 858 N N . ALA A 1 107 ? 10.220 -6.225 -6.686 1.00 86.81 107 ALA A N 1
ATOM 859 C CA . ALA A 1 107 ? 9.730 -6.697 -7.978 1.00 86.81 107 ALA A CA 1
ATOM 860 C C . ALA A 1 107 ? 10.409 -8.008 -8.407 1.00 86.81 107 ALA A C 1
ATOM 862 O O . ALA A 1 107 ? 9.733 -8.936 -8.848 1.00 86.81 107 ALA A O 1
ATOM 863 N N . ILE A 1 108 ? 11.732 -8.119 -8.231 1.00 86.69 108 ILE A N 1
ATOM 864 C CA . ILE A 1 108 ? 12.478 -9.351 -8.527 1.00 86.69 108 ILE A CA 1
ATOM 865 C C . ILE A 1 108 ? 12.035 -10.494 -7.608 1.00 86.69 108 ILE A C 1
ATOM 867 O O . ILE A 1 108 ? 11.819 -11.602 -8.095 1.00 86.69 108 ILE A O 1
ATOM 871 N N . SER A 1 109 ? 11.886 -10.237 -6.304 1.00 84.06 109 SER A N 1
ATOM 872 C CA . SER A 1 109 ? 11.431 -11.242 -5.333 1.00 84.06 109 SER A CA 1
ATOM 873 C C . SER A 1 109 ? 10.024 -11.749 -5.667 1.00 84.06 109 SER A C 1
ATOM 875 O O . SER A 1 109 ? 9.818 -12.949 -5.845 1.00 84.06 109 SER A O 1
ATOM 877 N N . ALA A 1 110 ? 9.082 -10.826 -5.880 1.00 80.62 110 ALA A N 1
ATOM 878 C CA . ALA A 1 110 ? 7.703 -11.136 -6.240 1.00 80.62 110 ALA A CA 1
ATOM 879 C C . ALA A 1 110 ? 7.594 -11.882 -7.577 1.00 80.62 110 ALA A C 1
ATOM 881 O O . ALA A 1 110 ? 6.704 -12.702 -7.754 1.00 80.62 110 ALA A O 1
ATOM 882 N N . TYR A 1 111 ? 8.491 -11.607 -8.526 1.00 80.56 111 TYR A N 1
ATOM 883 C CA . TYR A 1 111 ? 8.502 -12.288 -9.816 1.00 80.56 111 TYR A CA 1
ATOM 884 C C . TYR A 1 111 ? 9.136 -13.686 -9.772 1.00 80.56 111 TYR A C 1
ATOM 886 O O . TYR A 1 111 ? 8.769 -14.554 -10.564 1.00 80.56 111 TYR A O 1
ATOM 894 N N . ARG A 1 112 ? 10.115 -13.903 -8.887 1.00 80.00 112 ARG A N 1
ATOM 895 C CA . ARG A 1 112 ? 10.775 -15.206 -8.711 1.00 80.00 112 ARG A CA 1
ATOM 896 C C . ARG A 1 112 ? 9.917 -16.188 -7.927 1.00 80.00 112 ARG A C 1
ATOM 898 O O . ARG A 1 112 ? 10.037 -17.382 -8.174 1.00 80.00 112 ARG A O 1
ATOM 905 N N . ASN A 1 113 ? 9.063 -15.695 -7.035 1.00 71.50 113 ASN A N 1
ATOM 906 C CA . ASN A 1 113 ? 8.114 -16.535 -6.324 1.00 71.50 113 ASN A CA 1
ATOM 907 C C . ASN A 1 113 ? 6.870 -16.787 -7.194 1.00 71.50 113 ASN A C 1
ATOM 909 O O . ASN A 1 113 ? 6.116 -15.848 -7.449 1.00 71.50 113 ASN A O 1
ATOM 913 N N . PRO A 1 114 ? 6.610 -18.036 -7.635 1.00 59.09 114 PRO A N 1
ATOM 914 C CA . PRO A 1 114 ? 5.375 -18.376 -8.351 1.00 59.09 114 PRO A CA 1
ATOM 915 C C . PRO A 1 114 ? 4.138 -18.172 -7.461 1.00 59.09 114 PRO A C 1
ATOM 917 O O . PRO A 1 114 ? 3.033 -17.964 -7.957 1.00 59.09 114 PRO A O 1
ATOM 920 N N . SER A 1 115 ? 4.358 -18.172 -6.146 1.00 56.53 115 SER A N 1
ATOM 921 C CA . SER A 1 115 ? 3.399 -17.902 -5.096 1.00 56.53 115 SER A CA 1
ATOM 922 C C . SER A 1 115 ? 4.082 -17.044 -4.030 1.00 56.53 115 SER A C 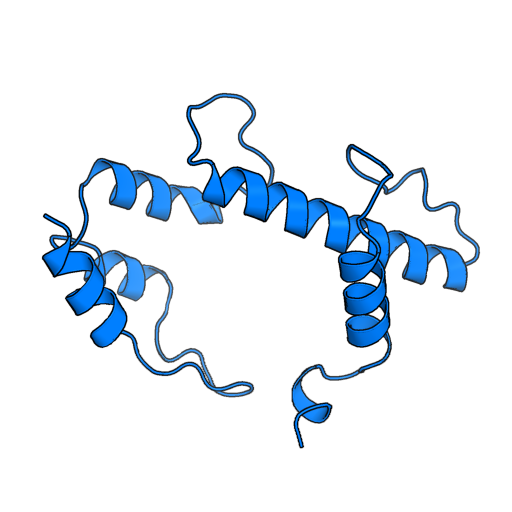1
ATOM 924 O O . SER A 1 115 ? 5.015 -17.493 -3.370 1.00 56.53 115 SER A O 1
ATOM 926 N N . ILE A 1 116 ? 3.619 -15.806 -3.829 1.00 52.69 116 ILE A N 1
ATOM 927 C CA . ILE A 1 116 ? 4.061 -14.960 -2.699 1.00 52.69 116 ILE A CA 1
ATOM 928 C C . ILE A 1 116 ? 3.803 -15.689 -1.357 1.00 52.69 116 ILE A C 1
ATOM 930 O O . ILE A 1 116 ? 4.492 -15.433 -0.378 1.00 52.69 116 ILE A O 1
ATOM 934 N N . LEU A 1 117 ? 2.871 -16.652 -1.348 1.00 48.59 117 LEU A N 1
ATOM 935 C CA . LEU A 1 117 ? 2.427 -17.441 -0.196 1.00 48.59 117 LEU A CA 1
ATOM 936 C C . LEU A 1 117 ? 3.410 -18.551 0.217 1.00 48.59 117 LEU A C 1
ATOM 938 O O . LEU A 1 117 ? 3.331 -19.036 1.339 1.00 48.59 117 LEU A O 1
ATOM 942 N N . GLU A 1 118 ? 4.307 -18.994 -0.670 1.00 44.84 118 GLU A N 1
ATOM 943 C CA . GLU A 1 118 ? 5.265 -20.072 -0.361 1.00 44.84 118 GLU A CA 1
ATOM 944 C C . GLU A 1 118 ? 6.566 -19.556 0.265 1.00 44.84 118 GLU A C 1
ATOM 946 O O . GLU A 1 118 ? 7.281 -20.321 0.902 1.00 44.84 118 GLU A O 1
ATOM 951 N N . GLY A 1 119 ? 6.864 -18.261 0.123 1.00 43.84 119 GLY A N 1
ATOM 952 C CA . GLY A 1 119 ? 8.095 -17.650 0.634 1.00 43.84 119 GLY A CA 1
ATOM 953 C C . GLY A 1 119 ? 8.114 -17.355 2.140 1.00 43.84 119 GLY A C 1
ATOM 954 O O . GLY A 1 119 ? 9.154 -16.928 2.632 1.00 43.84 119 GLY A O 1
ATOM 955 N N . GLU A 1 120 ? 6.996 -17.544 2.850 1.00 44.16 120 GLU A N 1
ATOM 956 C CA . GLU A 1 120 ? 6.864 -17.304 4.303 1.00 44.16 120 GLU A CA 1
ATOM 957 C C . GLU A 1 120 ? 6.758 -18.594 5.142 1.00 44.16 120 GLU A C 1
ATOM 959 O O . GLU A 1 120 ? 6.524 -18.515 6.348 1.00 44.16 120 GLU A O 1
ATOM 964 N N . ARG A 1 121 ? 6.904 -19.777 4.527 1.00 39.00 121 ARG A N 1
ATOM 965 C CA . ARG A 1 121 ? 6.979 -21.052 5.260 1.00 39.00 121 ARG A CA 1
ATOM 966 C C . ARG A 1 121 ? 8.375 -21.338 5.796 1.00 39.00 121 ARG A C 1
ATOM 968 O O . ARG A 1 121 ? 9.353 -21.063 5.069 1.00 39.00 121 ARG A O 1
#

Foldseek 3Di:
DCVLVVVLVVPADDDDPPDDHPDDLVRNLVSCVPSPDVVVSVVSVCVVVCPAPDPDDDDPPVVVVVRVLVLLLVLLLLVVVCVVVVHDSPVPRDDDNDDDPVSNVVSVVVVVDPDPVVVVD

Solvent-accessible surface area (backbone atoms only — not comparable to full-atom values): 7650 Å² total; per-residue (Å²): 128,74,68,38,52,58,51,52,62,71,69,52,78,85,86,57,90,93,54,80,75,92,64,54,72,70,60,49,55,56,64,43,59,89,48,51,59,67,70,59,53,53,50,56,72,47,46,84,76,53,82,54,84,76,90,77,74,97,68,58,70,67,58,51,53,47,51,53,48,54,45,41,39,50,38,40,43,42,44,58,54,20,61,75,67,76,43,81,40,75,88,73,52,62,85,75,88,82,58,60,70,68,48,48,53,50,32,53,52,58,67,71,34,96,44,79,78,63,76,79,114